Protein AF-B7KZY5-F1 (afdb_monomer)

Mean predicted aligned error: 7.07 Å

Secondary structure (DSSP, 8-state):
-PPP-PPPTT-EEEEEEETTEEEEEEEEEESS--SSEEEEEEETTEEEEEETTSEEEEEEEETTEEEEEEEEE-SSEEEEEEETTEEEEEEE-HHHHTSPPPTTSPPS-EEEEEEE--

Foldseek 3Di:
DDDPPPPDPQWDWDWDADPNDTDDIATAAEPDGAAQWAEWADDDQFIWTDHQVFFTWTWHDDDRHIYTGGDGGDNGWRYWDDDVQKIKTKHQPVVQQPDDDDVPDDGRDIDIDIDGRD

pLDDT: mean 87.22, std 15.34, range [37.81, 98.5]

Structure (mmCIF, N/CA/C/O backbone):
data_AF-B7KZY5-F1
#
_entry.id   AF-B7KZY5-F1
#
loop_
_atom_site.group_PDB
_atom_site.id
_atom_site.type_symbol
_atom_site.label_atom_id
_atom_site.label_alt_id
_atom_site.label_comp_id
_atom_site.label_asym_id
_atom_site.label_entity_id
_atom_site.label_seq_id
_atom_site.pdbx_PDB_ins_code
_atom_site.Cartn_x
_atom_site.Cartn_y
_atom_site.Cartn_z
_atom_site.occupancy
_atom_site.B_iso_or_equiv
_atom_site.auth_seq_id
_atom_site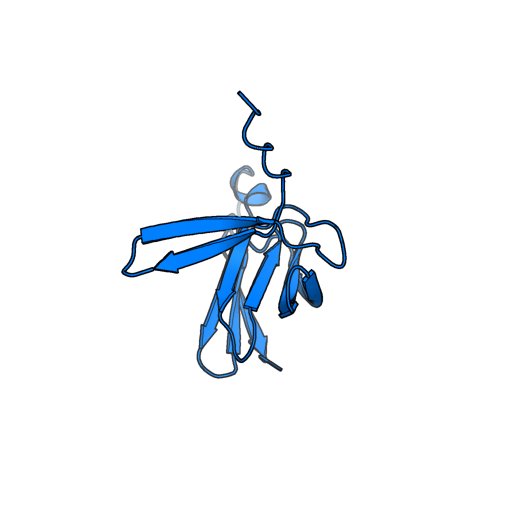.auth_comp_id
_atom_site.auth_asym_id
_atom_site.auth_atom_id
_atom_site.pdbx_PDB_model_num
ATOM 1 N N . MET A 1 1 ? -4.244 27.859 21.900 1.00 39.94 1 MET A N 1
ATOM 2 C CA . MET A 1 1 ? -4.839 27.074 20.796 1.00 39.94 1 MET A CA 1
ATOM 3 C C . MET A 1 1 ? -3.767 26.106 20.304 1.00 39.94 1 MET A C 1
ATOM 5 O O . MET A 1 1 ? -2.737 26.575 19.840 1.00 39.94 1 MET A O 1
ATOM 9 N N . LYS A 1 2 ? -3.896 24.792 20.546 1.00 37.81 2 LYS A N 1
ATOM 10 C CA . LYS A 1 2 ? -2.874 23.817 20.118 1.00 37.81 2 LYS A CA 1
ATOM 11 C C . LYS A 1 2 ? -2.935 23.708 18.593 1.00 37.81 2 LYS A C 1
ATOM 13 O O . LYS A 1 2 ? -4.008 23.436 18.062 1.00 37.81 2 LYS A O 1
ATOM 18 N N . ASN A 1 3 ? -1.816 23.955 17.911 1.00 38.47 3 ASN A N 1
ATOM 19 C CA . ASN A 1 3 ? -1.681 23.678 16.480 1.00 38.47 3 ASN A CA 1
ATOM 20 C C . ASN A 1 3 ? -2.151 22.237 16.225 1.00 38.47 3 ASN A C 1
ATOM 22 O O . ASN A 1 3 ? -1.665 21.349 16.934 1.00 38.47 3 ASN A O 1
ATOM 26 N N . PRO A 1 4 ? -3.057 21.972 15.265 1.00 50.94 4 PRO A N 1
ATOM 27 C CA . PRO A 1 4 ? -3.311 20.601 14.858 1.00 50.94 4 PRO A CA 1
ATOM 28 C C . PRO A 1 4 ? -1.96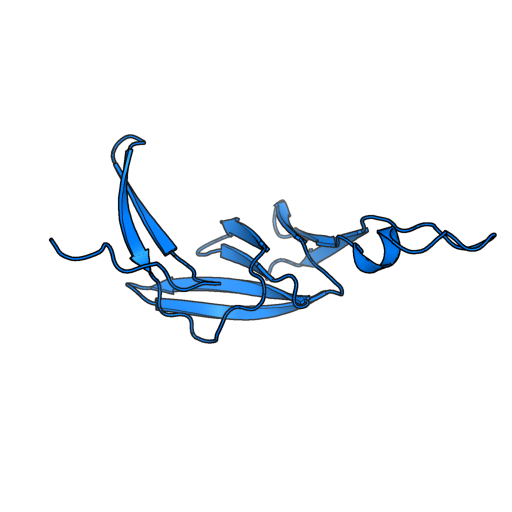7 20.042 14.394 1.00 50.94 4 PRO A C 1
ATOM 30 O O . PRO A 1 4 ? -1.323 20.606 13.508 1.00 50.94 4 PRO A O 1
ATOM 33 N N . SER A 1 5 ? -1.482 19.016 15.092 1.00 59.34 5 SER A N 1
ATOM 34 C CA . SER A 1 5 ? -0.207 18.363 14.820 1.00 59.34 5 SER A CA 1
ATOM 35 C C . SER A 1 5 ? -0.132 18.058 13.330 1.00 59.34 5 SER A C 1
ATOM 37 O O . SER A 1 5 ? -0.933 17.280 12.812 1.00 59.34 5 SER A O 1
ATOM 39 N N . ARG A 1 6 ? 0.780 18.733 12.628 1.00 67.81 6 ARG A N 1
ATOM 40 C CA . ARG A 1 6 ? 0.972 18.553 11.193 1.00 67.81 6 ARG A CA 1
ATOM 41 C C . ARG A 1 6 ? 1.283 17.076 10.961 1.00 67.81 6 ARG A C 1
ATOM 43 O O . ARG A 1 6 ? 2.274 16.588 11.498 1.00 67.81 6 ARG A O 1
ATOM 50 N N . LEU A 1 7 ? 0.429 16.382 10.207 1.00 75.12 7 LEU A N 1
ATOM 51 C CA . LEU A 1 7 ? 0.666 14.988 9.831 1.00 75.12 7 LEU A CA 1
ATOM 52 C C . LEU A 1 7 ? 2.067 14.864 9.233 1.00 75.12 7 LEU A C 1
ATOM 54 O O . LEU A 1 7 ? 2.505 15.736 8.468 1.00 75.12 7 LEU A O 1
ATOM 58 N N . ALA A 1 8 ? 2.774 13.794 9.588 1.00 80.44 8 ALA A N 1
ATOM 59 C CA . ALA A 1 8 ? 4.082 13.548 9.012 1.00 80.44 8 ALA A CA 1
ATOM 60 C C . ALA A 1 8 ? 3.949 13.402 7.488 1.00 80.44 8 ALA A C 1
ATOM 62 O O . ALA A 1 8 ? 2.983 12.833 6.973 1.00 80.44 8 ALA A O 1
ATOM 63 N N . ARG A 1 9 ? 4.923 13.926 6.739 1.00 85.12 9 ARG A N 1
ATOM 64 C CA . ARG A 1 9 ? 5.016 13.644 5.301 1.00 85.12 9 ARG A CA 1
ATOM 65 C C . ARG A 1 9 ? 5.211 12.142 5.110 1.00 85.12 9 ARG A C 1
ATOM 67 O O . ARG A 1 9 ? 5.942 11.539 5.888 1.00 85.12 9 ARG A O 1
ATOM 74 N N . ARG A 1 10 ? 4.629 11.578 4.044 1.00 89.19 10 ARG A N 1
ATOM 75 C CA . ARG A 1 10 ? 4.728 10.139 3.730 1.00 89.19 10 ARG A CA 1
ATOM 76 C C . ARG A 1 10 ? 4.217 9.282 4.900 1.00 89.19 10 ARG A C 1
ATOM 78 O O . ARG A 1 10 ? 4.911 8.390 5.372 1.00 89.19 10 ARG A O 1
ATOM 85 N N . SER A 1 11 ? 3.025 9.602 5.398 1.00 93.62 11 SER A N 1
ATOM 86 C CA . SER A 1 11 ? 2.371 8.881 6.492 1.00 93.62 11 SER A CA 1
ATOM 87 C C . SER A 1 11 ? 1.184 8.067 5.991 1.00 93.62 11 SER A C 1
ATOM 89 O O . SER A 1 11 ? 0.560 8.410 4.986 1.00 93.62 11 SER A O 1
ATOM 91 N N . LEU A 1 12 ? 0.867 7.000 6.724 1.00 95.94 12 LEU A N 1
ATOM 92 C CA . LEU A 1 12 ? -0.401 6.297 6.605 1.00 95.94 12 LEU A CA 1
ATOM 93 C C . LEU A 1 12 ? -1.333 6.797 7.711 1.00 95.94 12 LEU A C 1
ATOM 95 O O . LEU A 1 12 ? -0.943 6.856 8.878 1.00 95.94 12 LEU A O 1
ATOM 99 N N . VAL A 1 13 ? -2.558 7.166 7.349 1.00 96.19 13 VAL A N 1
ATOM 100 C CA . VAL A 1 13 ? -3.548 7.694 8.292 1.00 96.19 13 VAL A CA 1
ATOM 101 C C . VAL A 1 13 ? -4.838 6.893 8.220 1.00 96.19 13 VAL A C 1
ATOM 103 O O . VAL A 1 13 ? -5.283 6.502 7.143 1.00 96.19 13 VAL A O 1
ATOM 106 N N . ARG A 1 14 ? -5.457 6.676 9.379 1.00 96.00 14 ARG A N 1
ATOM 107 C CA . ARG A 1 14 ? -6.836 6.210 9.496 1.00 96.00 14 ARG A CA 1
AT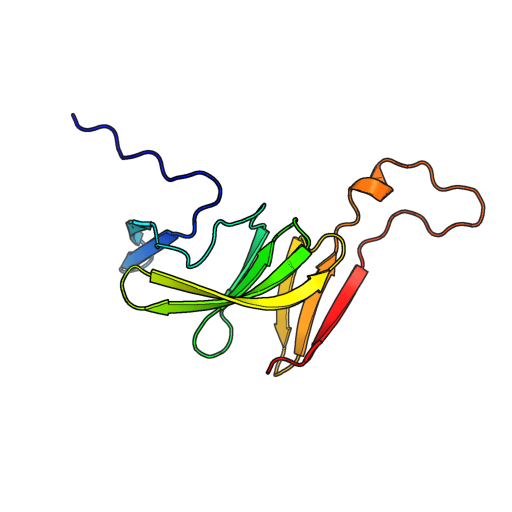OM 108 C C . ARG A 1 14 ? -7.726 7.405 9.794 1.00 96.00 14 ARG A C 1
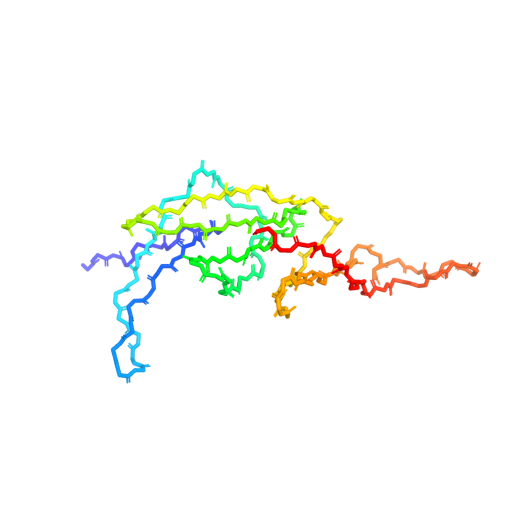ATOM 110 O O . ARG A 1 14 ? -7.399 8.214 10.656 1.00 96.00 14 ARG A O 1
ATOM 117 N N . ILE A 1 15 ? -8.853 7.483 9.103 1.00 96.00 15 ILE A N 1
ATOM 118 C CA . ILE A 1 15 ? -9.878 8.496 9.336 1.00 96.00 15 ILE A CA 1
ATOM 119 C C . ILE A 1 15 ? -11.142 7.755 9.753 1.00 96.00 15 ILE A C 1
ATOM 121 O O . ILE A 1 15 ? -11.598 6.864 9.037 1.00 96.00 15 ILE A O 1
ATOM 125 N N . GLU A 1 16 ? -11.686 8.082 10.921 1.00 96.06 16 GLU A N 1
ATOM 126 C CA . GLU A 1 16 ? -12.996 7.572 11.322 1.00 96.06 16 GLU A CA 1
ATOM 127 C C . GLU A 1 16 ? -14.072 8.108 10.376 1.00 96.06 16 GLU A C 1
ATOM 129 O O . GLU A 1 16 ? -14.024 9.267 9.972 1.00 96.06 16 GLU A O 1
ATOM 134 N N . VAL A 1 17 ? -15.060 7.286 10.027 1.00 96.56 17 VAL A N 1
ATOM 135 C CA . VAL A 1 17 ? -16.179 7.718 9.182 1.00 96.56 17 VAL A CA 1
ATOM 136 C C . VAL A 1 17 ? -17.487 7.340 9.856 1.00 96.56 17 VAL A C 1
ATOM 138 O O . VAL A 1 17 ? -17.741 6.166 10.120 1.00 96.56 17 VAL A O 1
ATOM 141 N N . LYS A 1 18 ? -18.341 8.336 10.105 1.00 96.81 18 LYS A N 1
ATOM 142 C CA . LYS A 1 18 ? -19.688 8.145 10.652 1.00 96.81 18 LYS A CA 1
ATOM 143 C C . LYS A 1 18 ? -20.697 8.799 9.721 1.00 96.81 18 LYS A C 1
ATOM 145 O O . LYS A 1 18 ? -20.649 10.004 9.515 1.00 96.81 18 LYS A O 1
ATOM 150 N N . GLN A 1 19 ? -21.597 7.998 9.145 1.00 96.25 19 GLN A N 1
ATOM 151 C CA . GLN A 1 19 ? -22.631 8.475 8.211 1.00 96.25 19 GLN A CA 1
ATOM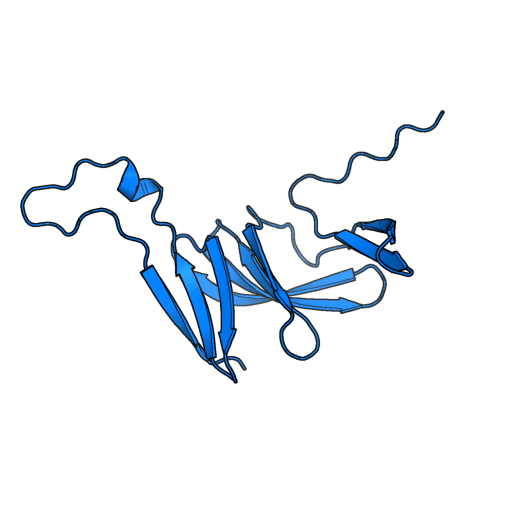 152 C C . GLN A 1 19 ? -22.056 9.318 7.050 1.00 96.25 19 GLN A C 1
ATOM 154 O O . GLN A 1 19 ? -22.619 10.337 6.669 1.00 96.25 19 GLN A O 1
ATOM 159 N N . GLY A 1 20 ? -20.901 8.910 6.511 1.00 94.81 20 GLY A N 1
ATOM 160 C CA . GLY A 1 20 ? -20.220 9.619 5.419 1.00 94.81 20 GLY A CA 1
ATOM 161 C C . GLY A 1 20 ? -19.440 10.868 5.843 1.00 94.81 20 GLY A C 1
ATOM 162 O O . GLY A 1 20 ? -18.790 11.485 5.005 1.00 94.81 20 GLY A O 1
ATOM 163 N N . VAL A 1 21 ? -19.455 11.224 7.130 1.00 96.44 21 VAL A N 1
ATOM 164 C CA . VAL A 1 21 ? -18.698 12.354 7.675 1.00 96.44 21 VAL A CA 1
ATOM 165 C C . VAL A 1 21 ? -17.364 11.865 8.231 1.00 96.44 21 VAL A C 1
ATOM 167 O O . VAL A 1 21 ? -17.322 10.907 9.007 1.00 96.44 21 VAL A O 1
ATOM 170 N N . ALA A 1 22 ? -16.279 12.534 7.837 1.00 96.12 22 ALA A N 1
ATOM 171 C CA . ALA A 1 22 ? -14.941 12.292 8.365 1.00 96.12 22 ALA A CA 1
ATOM 172 C C . ALA A 1 22 ? -14.828 12.762 9.826 1.00 96.12 22 ALA A C 1
ATOM 174 O O . ALA A 1 22 ? -15.230 13.874 10.167 1.00 96.12 22 ALA A O 1
ATOM 175 N N . GLY A 1 23 ? -14.276 11.902 10.675 1.00 96.00 23 GLY A N 1
ATOM 176 C CA . GLY A 1 23 ? -14.070 12.108 12.103 1.00 96.00 23 GLY A CA 1
ATOM 177 C C . GLY A 1 23 ? -12.591 12.201 12.469 1.00 96.00 23 GLY A C 1
ATOM 178 O O . GLY A 1 23 ? -11.810 12.879 11.799 1.00 96.00 23 GLY A O 1
ATOM 179 N N . GLN A 1 24 ? -12.202 11.536 13.562 1.00 94.56 24 GLN A N 1
ATOM 180 C CA . GLN A 1 24 ? -10.832 11.580 14.064 1.00 94.56 24 GLN A CA 1
ATOM 181 C C . GLN A 1 24 ? -9.838 11.042 13.025 1.00 94.56 24 GLN A C 1
ATOM 183 O O . GLN A 1 24 ? -10.043 9.985 12.430 1.00 94.56 24 GLN A O 1
ATOM 188 N N . VAL A 1 25 ? -8.730 11.766 12.852 1.00 94.56 25 VAL A N 1
ATOM 189 C CA . VAL A 1 25 ? -7.580 11.324 12.061 1.00 94.56 25 VAL A CA 1
ATOM 190 C C . VAL A 1 25 ? -6.523 10.763 13.008 1.00 94.56 25 VAL A C 1
ATOM 192 O O . VAL A 1 25 ? -6.042 11.463 13.898 1.00 94.56 25 VAL A O 1
ATOM 195 N N . THR A 1 26 ? -6.143 9.507 12.807 1.00 94.56 26 THR A N 1
ATOM 196 C CA . THR A 1 26 ? -5.070 8.827 13.537 1.00 94.56 26 THR A CA 1
ATOM 197 C C . THR A 1 26 ? -3.937 8.517 12.570 1.00 94.56 26 THR A C 1
ATOM 199 O O . THR A 1 26 ? -4.137 7.787 11.600 1.00 94.56 26 THR A O 1
ATOM 202 N N . GLN A 1 27 ? -2.739 9.036 12.830 1.00 95.56 27 GLN A N 1
ATOM 203 C CA . GLN A 1 27 ? -1.547 8.567 12.126 1.00 95.56 27 GLN A CA 1
ATOM 204 C C . GLN A 1 27 ? -1.194 7.161 12.622 1.00 95.56 27 GLN A C 1
ATOM 206 O O . GLN A 1 27 ? -1.188 6.922 13.828 1.00 95.56 27 GLN A O 1
ATOM 211 N N . LEU A 1 28 ? -0.944 6.237 11.696 1.00 97.12 28 LEU A N 1
ATOM 212 C CA . LEU A 1 28 ? -0.550 4.870 12.020 1.00 97.12 28 LEU A CA 1
ATOM 213 C C . LEU A 1 28 ? 0.974 4.760 12.075 1.00 97.12 28 LEU A C 1
ATOM 215 O O . LEU A 1 28 ? 1.673 5.274 11.200 1.00 97.12 28 LEU A O 1
ATOM 219 N N . GLU A 1 29 ? 1.472 4.046 13.078 1.00 97.19 29 GLU A N 1
ATOM 220 C CA . GLU A 1 29 ? 2.884 3.694 13.200 1.00 97.19 29 GLU A CA 1
ATOM 221 C C . GLU A 1 29 ? 3.220 2.589 12.197 1.00 97.19 29 GLU A C 1
ATOM 223 O O . GLU A 1 29 ? 2.692 1.477 12.273 1.00 97.19 29 GLU A O 1
ATOM 228 N N . THR A 1 30 ? 4.076 2.890 11.226 1.00 97.62 30 THR A N 1
ATOM 229 C CA . THR A 1 30 ? 4.466 1.949 10.172 1.00 97.62 30 THR A CA 1
ATOM 230 C C . THR A 1 30 ? 5.723 1.173 10.566 1.00 97.62 30 THR A C 1
ATOM 232 O O . THR A 1 30 ? 6.678 1.755 11.072 1.00 97.62 30 THR A O 1
ATOM 235 N N . THR A 1 31 ? 5.791 -0.131 10.267 1.00 97.81 31 THR A N 1
ATOM 236 C CA . THR A 1 31 ? 6.969 -0.975 10.599 1.00 97.81 31 THR A CA 1
ATOM 237 C C . THR A 1 31 ? 8.275 -0.541 9.931 1.00 97.81 31 THR A C 1
ATOM 239 O O . THR A 1 31 ? 9.353 -0.970 10.335 1.00 97.81 31 THR A O 1
ATOM 242 N N . ARG A 1 32 ? 8.183 0.299 8.899 1.00 96.56 32 ARG A N 1
ATOM 243 C CA . ARG A 1 32 ? 9.296 0.998 8.256 1.00 96.56 32 ARG A CA 1
ATOM 244 C C . ARG A 1 32 ? 8.822 2.360 7.736 1.00 96.56 32 ARG A C 1
ATOM 246 O O . ARG A 1 32 ? 7.619 2.525 7.532 1.00 96.56 32 ARG A O 1
ATOM 253 N N . PRO A 1 33 ? 9.725 3.313 7.458 1.00 95.12 33 PRO A N 1
ATOM 254 C CA . PRO A 1 33 ? 9.367 4.543 6.758 1.00 95.12 33 PRO A CA 1
ATOM 255 C C . PRO A 1 33 ? 8.772 4.274 5.367 1.00 95.12 33 PRO A C 1
ATOM 257 O O . PRO A 1 33 ? 9.174 3.327 4.679 1.00 95.12 33 PRO A O 1
ATOM 260 N N . LEU A 1 34 ? 7.845 5.139 4.942 1.00 96.19 34 LEU A N 1
ATOM 261 C CA . LEU A 1 34 ? 7.276 5.103 3.595 1.00 96.19 34 LEU A CA 1
ATOM 262 C C . LEU A 1 34 ? 8.121 5.902 2.600 1.00 96.19 34 LEU A C 1
ATOM 264 O O . LEU A 1 34 ? 8.638 6.979 2.917 1.00 96.19 34 LEU A O 1
ATOM 268 N N . THR A 1 35 ? 8.199 5.417 1.364 1.00 94.69 35 THR A N 1
ATOM 269 C CA . THR A 1 35 ? 8.982 6.037 0.286 1.00 94.69 35 THR A CA 1
ATOM 270 C C . THR A 1 35 ? 8.085 6.377 -0.897 1.00 94.69 35 THR A C 1
ATOM 272 O O . THR A 1 35 ? 7.821 5.537 -1.743 1.00 94.69 35 THR A O 1
ATOM 275 N N . PHE A 1 36 ? 7.628 7.631 -0.961 1.00 93.44 36 PHE A N 1
ATOM 276 C CA . PHE A 1 36 ? 6.693 8.107 -1.994 1.00 93.44 36 PHE A CA 1
ATOM 277 C C . PHE A 1 36 ? 5.441 7.208 -2.119 1.00 93.44 36 PHE A C 1
ATOM 279 O O . PHE A 1 36 ? 5.210 6.650 -3.188 1.00 93.44 36 PHE A O 1
ATOM 286 N N . PRO A 1 37 ? 4.659 7.008 -1.037 1.00 95.50 37 PRO A N 1
ATOM 287 C CA . PRO A 1 37 ? 3.431 6.217 -1.116 1.00 95.50 37 PRO A CA 1
ATOM 288 C C . PRO A 1 37 ? 2.466 6.869 -2.111 1.00 95.50 37 PRO A C 1
ATOM 290 O O . PRO A 1 37 ? 2.208 8.068 -1.997 1.00 95.50 37 PRO A O 1
ATOM 293 N N . ASP A 1 38 ? 1.976 6.089 -3.073 1.00 94.19 38 ASP A N 1
ATOM 294 C CA . ASP A 1 38 ? 1.241 6.615 -4.233 1.00 94.19 38 ASP A CA 1
ATOM 295 C C . ASP A 1 38 ? -0.149 5.970 -4.350 1.00 94.19 38 ASP A C 1
ATOM 297 O O . ASP A 1 38 ? -1.173 6.650 -4.334 1.00 94.19 38 ASP A O 1
ATOM 301 N N . GLY A 1 39 ? -0.207 4.633 -4.342 1.00 96.00 39 GLY A N 1
ATOM 302 C CA . GLY A 1 39 ? -1.455 3.875 -4.449 1.00 96.00 39 GLY A CA 1
ATOM 303 C C . GLY A 1 39 ? -1.751 3.038 -3.208 1.00 96.00 39 GLY A C 1
ATOM 304 O O . GLY A 1 39 ? -0.860 2.378 -2.679 1.00 96.00 39 GLY A O 1
ATOM 305 N N . LEU A 1 40 ? -3.016 3.009 -2.781 1.00 98.12 40 LEU A N 1
ATOM 306 C CA . LEU A 1 40 ? -3.520 2.150 -1.705 1.00 98.12 40 LEU A CA 1
ATOM 307 C C . LEU A 1 40 ? -4.863 1.535 -2.116 1.00 98.12 40 LEU A C 1
ATOM 309 O O . LEU A 1 40 ? -5.761 2.237 -2.584 1.00 98.12 40 LEU A O 1
ATOM 313 N N . ARG A 1 41 ? -5.025 0.227 -1.917 1.00 97.88 41 ARG A N 1
ATOM 314 C CA . ARG A 1 41 ? -6.240 -0.506 -2.285 1.00 97.88 41 ARG A CA 1
ATOM 315 C C . ARG A 1 41 ? -6.597 -1.540 -1.229 1.00 97.88 41 ARG A C 1
ATOM 317 O O . ARG A 1 41 ? -5.738 -2.311 -0.829 1.00 97.88 41 ARG A O 1
ATOM 324 N N . ALA A 1 42 ? -7.862 -1.603 -0.817 1.00 96.81 42 ALA A N 1
ATOM 325 C CA . ALA A 1 42 ? -8.344 -2.693 0.032 1.00 96.81 42 ALA A CA 1
ATOM 326 C C . ALA A 1 42 ? -8.199 -4.046 -0.686 1.00 96.81 42 ALA A C 1
ATOM 328 O O . ALA A 1 42 ? -8.545 -4.164 -1.865 1.00 96.81 42 ALA A O 1
ATOM 329 N N . PHE A 1 43 ? -7.689 -5.052 0.019 1.00 96.00 43 PHE A N 1
ATOM 330 C CA . PHE A 1 43 ? -7.476 -6.391 -0.518 1.00 96.00 43 PHE A CA 1
ATOM 331 C C . PHE A 1 43 ? -7.471 -7.425 0.608 1.00 96.00 43 PHE A C 1
ATOM 333 O O . PHE A 1 43 ? -6.640 -7.350 1.514 1.00 96.00 43 PHE A O 1
ATOM 340 N N . LYS A 1 44 ? -8.378 -8.406 0.520 1.00 93.38 44 LYS A N 1
ATOM 341 C CA . LYS A 1 44 ? -8.604 -9.419 1.563 1.00 93.38 44 LYS A CA 1
ATOM 342 C C . LYS A 1 44 ? -8.815 -8.745 2.937 1.00 93.38 44 LYS A C 1
ATOM 344 O O . LYS A 1 44 ? -9.671 -7.873 3.056 1.00 93.38 44 LYS A O 1
ATOM 349 N N . ASP A 1 45 ? -8.052 -9.137 3.949 1.00 93.50 45 ASP A N 1
ATOM 350 C CA . ASP A 1 45 ? -8.090 -8.659 5.336 1.00 93.50 45 ASP A CA 1
ATOM 351 C C . ASP A 1 45 ? -7.257 -7.386 5.591 1.00 93.50 45 ASP A C 1
ATOM 353 O O . ASP A 1 45 ? -7.151 -6.922 6.727 1.00 93.50 45 ASP A O 1
ATOM 357 N N . GLY A 1 46 ? -6.684 -6.790 4.545 1.00 96.31 46 GLY A N 1
ATOM 358 C CA . GLY A 1 46 ? -5.867 -5.589 4.661 1.00 96.31 46 GLY A CA 1
ATOM 359 C C . GLY A 1 46 ? -5.870 -4.755 3.388 1.00 96.31 46 GLY A C 1
ATOM 360 O O . GLY A 1 46 ? -6.906 -4.523 2.758 1.00 96.31 46 GLY A O 1
ATOM 361 N N . PHE A 1 47 ? -4.689 -4.268 3.018 1.00 98.31 47 PHE A N 1
ATOM 362 C CA . PHE A 1 47 ? -4.502 -3.428 1.844 1.00 98.31 47 PHE A CA 1
ATOM 363 C C . PHE A 1 47 ? -3.294 -3.871 1.022 1.00 98.31 47 PHE A C 1
ATOM 365 O O . PHE A 1 47 ? -2.350 -4.478 1.525 1.00 98.31 47 PHE A O 1
ATOM 372 N N . LEU A 1 48 ? -3.310 -3.506 -0.252 1.00 98.44 48 LEU A N 1
ATOM 373 C CA . LEU A 1 48 ? -2.139 -3.415 -1.106 1.00 98.44 48 LEU A CA 1
ATOM 374 C C . LEU A 1 48 ? -1.724 -1.955 -1.190 1.00 98.44 48 LEU A C 1
ATOM 376 O O . LEU A 1 48 ? -2.573 -1.077 -1.347 1.00 98.44 48 LEU A O 1
ATOM 380 N N . MET A 1 49 ? -0.426 -1.707 -1.125 1.00 98.50 49 MET A N 1
ATOM 381 C CA . MET A 1 49 ? 0.149 -0.382 -1.290 1.00 98.50 49 MET A CA 1
ATOM 382 C C . MET A 1 49 ? 1.269 -0.436 -2.316 1.00 98.50 49 MET A C 1
ATOM 384 O O . MET A 1 49 ? 2.089 -1.356 -2.283 1.00 98.50 49 MET A O 1
ATOM 388 N N . VAL A 1 50 ? 1.318 0.566 -3.187 1.00 98.00 50 VAL A N 1
ATOM 389 C CA . VAL A 1 50 ? 2.486 0.836 -4.020 1.00 98.00 50 VAL A CA 1
ATOM 390 C C . VAL A 1 50 ? 3.156 2.136 -3.615 1.00 98.00 50 VAL A C 1
ATOM 392 O O . VAL A 1 50 ? 2.515 3.128 -3.265 1.00 98.00 50 VAL A O 1
ATOM 395 N N . GLU A 1 51 ? 4.473 2.097 -3.667 1.00 96.75 51 GLU A N 1
ATOM 396 C CA . GLU A 1 51 ? 5.368 3.197 -3.372 1.00 96.75 51 GLU A CA 1
ATOM 397 C C . GLU A 1 51 ? 6.164 3.519 -4.629 1.00 96.75 51 GLU A C 1
ATOM 399 O O . GLU A 1 51 ? 6.782 2.621 -5.198 1.00 96.75 51 GLU A O 1
ATOM 404 N N . GLY A 1 52 ? 6.224 4.789 -5.031 1.00 93.06 52 GLY A N 1
ATOM 405 C CA . GLY A 1 52 ? 6.982 5.233 -6.205 1.00 93.06 52 GLY A CA 1
ATOM 406 C C . GLY A 1 52 ? 8.484 4.919 -6.129 1.00 93.06 52 GLY A C 1
ATOM 407 O O . GLY A 1 52 ? 9.173 4.966 -7.141 1.00 93.06 52 GLY A O 1
ATOM 408 N N . GLY A 1 53 ? 8.994 4.546 -4.946 1.00 91.31 53 GLY A N 1
ATOM 409 C CA . GLY A 1 53 ? 10.325 3.952 -4.773 1.00 91.31 53 GLY A CA 1
ATOM 410 C C . GLY A 1 53 ? 10.469 2.501 -5.263 1.00 91.31 53 GLY A C 1
ATOM 411 O O . GLY A 1 53 ? 11.568 1.963 -5.191 1.00 91.31 53 GLY A O 1
ATOM 412 N N . GLY A 1 54 ? 9.388 1.866 -5.726 1.00 94.44 54 GLY A N 1
ATOM 413 C CA . GLY A 1 54 ? 9.382 0.555 -6.380 1.00 94.44 54 GLY A CA 1
ATOM 414 C C . GLY A 1 54 ? 8.535 -0.518 -5.692 1.00 94.44 54 GLY A C 1
ATOM 415 O O . GLY A 1 54 ? 8.139 -1.493 -6.328 1.00 94.44 54 GLY A O 1
ATOM 416 N N . ALA A 1 55 ? 8.213 -0.371 -4.409 1.00 97.50 55 ALA A N 1
ATOM 417 C CA . ALA A 1 55 ? 7.625 -1.467 -3.645 1.00 97.50 55 ALA A CA 1
ATOM 418 C C . ALA A 1 55 ? 6.119 -1.633 -3.901 1.00 97.50 55 ALA A C 1
ATOM 420 O O . ALA A 1 55 ? 5.354 -0.691 -3.724 1.00 97.50 55 ALA A O 1
ATOM 421 N N . LEU A 1 56 ? 5.685 -2.862 -4.194 1.00 98.25 56 LEU A N 1
ATOM 422 C CA . LEU A 1 56 ? 4.334 -3.364 -3.929 1.00 98.25 56 LEU A CA 1
ATOM 423 C C . LEU A 1 56 ? 4.363 -4.115 -2.596 1.00 98.25 56 LEU A C 1
ATOM 425 O O . LEU A 1 56 ? 5.126 -5.071 -2.449 1.00 98.25 56 LEU A O 1
ATOM 429 N N . SER A 1 57 ? 3.535 -3.713 -1.636 1.00 98.31 57 SER A N 1
ATOM 430 C CA . SER A 1 57 ? 3.493 -4.308 -0.296 1.00 98.31 57 SER A CA 1
ATOM 431 C C . SER A 1 57 ? 2.071 -4.656 0.145 1.00 98.31 57 SER A C 1
ATOM 433 O O . SER A 1 57 ? 1.124 -3.947 -0.198 1.00 98.31 57 SER A O 1
ATOM 435 N N . ARG A 1 58 ? 1.931 -5.705 0.962 1.00 98.06 58 ARG A N 1
ATOM 436 C CA . ARG A 1 58 ? 0.749 -5.922 1.805 1.00 98.06 58 ARG A CA 1
ATOM 437 C C . ARG A 1 58 ? 0.841 -5.006 3.023 1.00 98.06 58 ARG A C 1
ATOM 439 O O . ARG A 1 58 ? 1.916 -4.839 3.598 1.00 98.06 58 ARG A O 1
ATOM 446 N N . VAL A 1 59 ? -0.289 -4.422 3.406 1.00 98.38 59 VAL A N 1
ATOM 447 C CA . VAL A 1 59 ? -0.426 -3.592 4.600 1.00 98.38 59 VAL A CA 1
ATOM 448 C C . VAL A 1 59 ? -1.519 -4.165 5.491 1.00 98.38 59 VAL A C 1
ATOM 450 O O . VAL A 1 59 ? -2.683 -4.220 5.091 1.00 98.38 59 VAL A O 1
ATOM 453 N N . THR A 1 60 ? -1.146 -4.537 6.712 1.00 98.38 60 THR A N 1
ATOM 454 C CA . THR A 1 60 ? -2.072 -5.037 7.735 1.00 98.38 60 THR A CA 1
ATOM 455 C C . THR A 1 60 ? -2.119 -4.051 8.892 1.00 98.38 60 THR A C 1
ATOM 457 O O . THR A 1 60 ? -1.081 -3.687 9.447 1.00 98.38 60 THR A O 1
ATOM 460 N N . VAL A 1 61 ? -3.320 -3.605 9.260 1.00 97.88 61 VAL A N 1
ATOM 461 C CA . VAL A 1 61 ? -3.527 -2.613 10.323 1.00 97.88 61 VAL A CA 1
ATOM 462 C C . VAL A 1 61 ? -4.033 -3.306 11.583 1.00 97.88 61 VAL A C 1
ATOM 464 O O . VAL A 1 61 ? -5.020 -4.032 11.537 1.00 97.88 61 VAL A O 1
ATOM 467 N N . SER A 1 62 ? -3.389 -3.042 12.718 1.00 96.88 62 SER A N 1
ATOM 468 C CA . SER A 1 62 ? -3.829 -3.498 14.038 1.00 96.88 62 SER A CA 1
ATOM 469 C C . SER A 1 62 ? -3.698 -2.358 15.041 1.00 96.88 62 SER A C 1
ATOM 471 O O . SER A 1 62 ? -2.611 -1.816 15.248 1.00 96.88 62 SER A O 1
ATOM 473 N N . GLY A 1 63 ? -4.819 -1.944 15.637 1.00 95.12 63 GLY A N 1
ATOM 474 C CA . GLY A 1 63 ? -4.850 -0.796 16.543 1.00 95.12 63 GLY A CA 1
ATOM 475 C C . GLY A 1 63 ? -4.345 0.481 15.863 1.00 95.12 63 GLY A C 1
ATOM 476 O O . GLY A 1 63 ? -4.959 0.955 14.907 1.00 95.12 63 GLY A O 1
ATOM 477 N N . SER A 1 64 ? -3.251 1.049 16.370 1.00 96.00 64 SER A N 1
ATOM 478 C CA . SER A 1 64 ? -2.567 2.230 15.822 1.00 96.00 64 SER A CA 1
ATOM 479 C C . SER A 1 64 ? -1.324 1.892 14.987 1.00 96.00 64 SER A C 1
ATOM 481 O O . SER A 1 64 ? -0.575 2.794 14.632 1.00 96.00 64 SER A O 1
ATOM 483 N N . SER A 1 65 ? -1.080 0.616 14.677 1.00 97.12 65 SER A N 1
ATOM 484 C CA . SER A 1 65 ? 0.089 0.159 13.916 1.00 97.12 65 SER A CA 1
ATOM 485 C C . SER A 1 65 ? -0.296 -0.383 12.540 1.00 97.12 65 SER A C 1
ATOM 487 O O . SER A 1 65 ? -1.363 -0.974 12.365 1.00 97.12 65 SER A O 1
ATOM 489 N N . ALA A 1 66 ? 0.600 -0.218 11.571 1.00 98.31 66 ALA A N 1
ATOM 490 C CA . ALA A 1 66 ? 0.504 -0.761 10.225 1.00 98.31 66 ALA A CA 1
ATOM 491 C C . ALA A 1 66 ? 1.775 -1.548 9.878 1.00 98.31 66 ALA A C 1
ATOM 493 O O . ALA A 1 66 ? 2.873 -0.997 9.757 1.00 98.31 66 ALA A O 1
ATOM 494 N N . ARG A 1 67 ? 1.620 -2.858 9.698 1.00 98.50 67 ARG A N 1
ATOM 495 C CA . ARG A 1 67 ? 2.683 -3.749 9.239 1.00 98.50 67 ARG A CA 1
ATOM 496 C C . ARG A 1 67 ? 2.755 -3.709 7.720 1.00 98.50 67 ARG A C 1
ATOM 498 O O . ARG A 1 67 ? 1.734 -3.888 7.067 1.00 98.50 67 ARG A O 1
ATOM 505 N N . ILE A 1 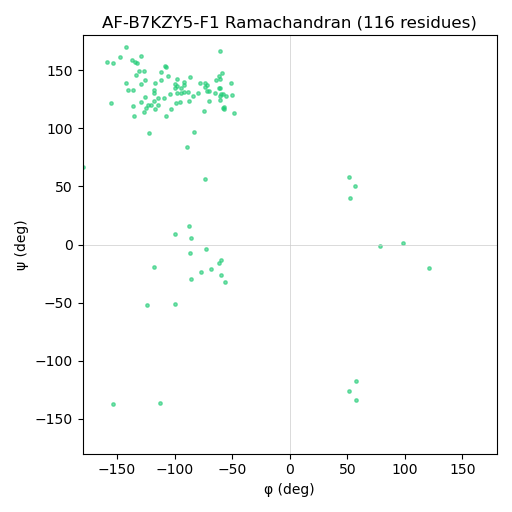68 ? 3.949 -3.471 7.181 1.00 98.31 68 ILE A N 1
ATOM 506 C CA . ILE A 1 68 ? 4.195 -3.355 5.740 1.00 98.31 68 ILE A CA 1
ATOM 507 C C . ILE A 1 68 ? 5.136 -4.471 5.300 1.00 98.31 68 ILE A C 1
ATOM 509 O O . ILE A 1 68 ? 6.295 -4.507 5.717 1.00 98.31 68 ILE A O 1
ATOM 513 N N . GLU A 1 69 ? 4.646 -5.351 4.435 1.00 97.94 69 GLU A N 1
ATOM 514 C CA . GLU A 1 69 ? 5.361 -6.543 3.977 1.00 97.94 69 GLU A CA 1
ATOM 515 C C . GLU A 1 69 ? 5.525 -6.507 2.462 1.00 97.94 69 GLU A C 1
ATOM 517 O O . GLU A 1 69 ? 4.544 -6.438 1.722 1.00 97.94 69 GLU A O 1
ATOM 522 N N . LEU A 1 70 ? 6.776 -6.521 1.997 1.00 97.69 70 LEU A N 1
ATOM 523 C CA . LEU A 1 70 ? 7.098 -6.463 0.575 1.00 97.69 70 LEU A CA 1
ATOM 524 C C . LEU A 1 70 ? 6.582 -7.719 -0.141 1.00 97.69 70 LEU A C 1
ATOM 526 O O . LEU A 1 70 ? 6.884 -8.834 0.270 1.00 97.69 70 LEU A O 1
ATOM 530 N N . ILE A 1 71 ? 5.875 -7.519 -1.250 1.00 97.06 71 ILE A N 1
ATOM 531 C CA . ILE A 1 71 ? 5.457 -8.585 -2.169 1.00 97.06 71 ILE A CA 1
ATOM 532 C C . ILE A 1 71 ? 6.411 -8.636 -3.367 1.00 97.06 71 ILE A C 1
ATOM 534 O O . ILE A 1 71 ? 6.917 -9.698 -3.725 1.00 97.06 71 ILE A O 1
ATOM 538 N N . ARG A 1 72 ? 6.652 -7.488 -4.018 1.00 97.00 72 ARG A N 1
ATOM 539 C CA . ARG A 1 72 ? 7.501 -7.387 -5.218 1.00 97.00 72 ARG A CA 1
ATOM 540 C C . ARG A 1 72 ? 8.009 -5.959 -5.442 1.00 97.00 72 ARG A C 1
ATOM 542 O O . ARG A 1 72 ? 7.391 -5.006 -4.980 1.00 97.00 72 ARG A O 1
ATOM 549 N N . GLN A 1 73 ? 9.117 -5.829 -6.172 1.00 95.88 73 GLN A N 1
ATOM 550 C CA . GLN A 1 73 ? 9.654 -4.560 -6.672 1.00 95.88 73 GLN A CA 1
ATOM 551 C C . GLN A 1 73 ? 9.260 -4.302 -8.136 1.00 95.88 73 GLN A C 1
ATOM 553 O O . GLN A 1 73 ? 9.249 -5.220 -8.956 1.00 95.88 73 GLN A O 1
ATOM 558 N N . PHE A 1 74 ? 8.991 -3.040 -8.445 1.00 92.69 74 PHE A N 1
ATOM 559 C CA . PHE A 1 74 ? 8.668 -2.480 -9.757 1.00 92.69 74 PHE A CA 1
ATOM 560 C C . PHE A 1 74 ? 9.564 -1.264 -10.028 1.00 92.69 74 PHE A C 1
ATOM 562 O O . PHE A 1 74 ? 10.165 -0.713 -9.108 1.00 92.69 74 PHE A O 1
ATOM 569 N N . ALA A 1 75 ? 9.677 -0.836 -11.283 1.00 87.88 75 ALA A N 1
ATOM 570 C CA . ALA A 1 75 ? 10.570 0.253 -11.678 1.00 87.88 75 ALA A CA 1
ATOM 571 C C . ALA A 1 75 ? 10.020 1.647 -11.321 1.00 87.88 75 ALA A C 1
ATOM 573 O O . ALA A 1 75 ? 10.788 2.594 -11.179 1.00 87.88 75 ALA A O 1
ATOM 574 N N . GLY A 1 76 ? 8.700 1.780 -11.180 1.00 89.12 76 GLY A N 1
ATOM 575 C CA . GLY A 1 76 ? 8.045 3.040 -10.820 1.00 89.12 76 GLY A CA 1
ATOM 576 C C . GLY A 1 76 ? 6.533 2.878 -10.721 1.00 89.12 76 GLY A C 1
ATOM 577 O O . GLY A 1 76 ? 5.813 3.386 -11.584 1.00 89.12 76 GLY A O 1
ATOM 578 N N . PRO A 1 77 ? 6.035 2.108 -9.738 1.00 93.81 77 PRO A N 1
ATOM 579 C CA . PRO A 1 77 ? 4.618 1.834 -9.623 1.00 93.81 77 PRO A CA 1
ATOM 580 C C . PRO A 1 77 ? 3.881 3.079 -9.120 1.00 93.81 77 PRO A C 1
ATOM 582 O O . PRO A 1 77 ? 4.313 3.729 -8.172 1.00 93.81 77 PRO A O 1
ATOM 585 N N . THR A 1 78 ? 2.755 3.388 -9.750 1.00 93.88 78 THR A N 1
ATOM 586 C CA . THR A 1 78 ? 1.932 4.572 -9.450 1.00 93.88 78 THR A CA 1
ATOM 587 C C . THR A 1 78 ? 0.533 4.212 -8.965 1.00 93.88 78 THR A C 1
ATOM 589 O O . THR A 1 78 ? -0.151 5.012 -8.336 1.00 93.88 78 THR A O 1
ATOM 592 N N . GLY A 1 79 ? 0.082 2.988 -9.236 1.00 95.50 79 GLY A N 1
ATOM 593 C CA . GLY A 1 79 ? -1.254 2.532 -8.881 1.00 95.50 79 GLY A CA 1
ATOM 594 C C . GLY A 1 79 ? -1.311 1.024 -8.706 1.00 95.50 79 GLY A C 1
ATOM 595 O O . GLY A 1 79 ? -0.489 0.284 -9.249 1.00 95.50 79 GLY A O 1
ATOM 596 N N . VAL A 1 80 ? -2.294 0.570 -7.930 1.00 97.81 80 VAL A N 1
ATOM 597 C CA . VAL A 1 80 ? -2.543 -0.850 -7.681 1.00 97.81 80 VAL A CA 1
ATOM 598 C C . VAL A 1 80 ? -4.038 -1.140 -7.611 1.00 97.81 80 VAL A C 1
ATOM 600 O O . VAL A 1 80 ? -4.809 -0.391 -7.010 1.00 97.81 80 VAL A O 1
ATOM 603 N N . THR A 1 81 ? -4.450 -2.253 -8.209 1.00 97.38 81 THR A N 1
ATOM 604 C CA . THR A 1 81 ? -5.784 -2.833 -8.037 1.00 97.38 81 THR A CA 1
ATOM 605 C C . THR A 1 81 ? -5.702 -4.357 -8.005 1.00 97.38 81 THR A C 1
ATOM 607 O O . THR A 1 81 ? -4.654 -4.936 -8.286 1.00 97.38 81 THR A O 1
ATOM 610 N N . ALA A 1 82 ? -6.800 -5.018 -7.659 1.00 96.25 82 ALA A N 1
ATOM 611 C CA . ALA A 1 82 ? -6.910 -6.468 -7.713 1.00 96.25 82 ALA A CA 1
ATOM 612 C C . ALA A 1 82 ? -8.227 -6.884 -8.375 1.00 96.25 82 ALA A C 1
ATOM 614 O O . ALA A 1 82 ? -9.249 -6.214 -8.215 1.00 96.25 82 ALA A O 1
ATOM 615 N N . ALA A 1 83 ? -8.185 -7.992 -9.110 1.00 94.31 83 ALA A N 1
ATOM 616 C CA . ALA A 1 83 ? -9.340 -8.650 -9.707 1.00 94.31 83 ALA A CA 1
ATOM 617 C C . ALA A 1 83 ? -9.221 -10.160 -9.461 1.00 94.31 83 ALA A C 1
ATOM 619 O O . ALA A 1 83 ? -8.323 -10.811 -10.001 1.00 94.31 83 ALA A O 1
ATOM 620 N N . GLY A 1 84 ? -10.099 -10.698 -8.608 1.00 91.25 84 GLY A N 1
ATOM 621 C CA . GLY A 1 84 ? -9.914 -12.033 -8.034 1.00 91.25 84 GLY A CA 1
ATOM 622 C C . GLY A 1 84 ? -8.586 -12.115 -7.278 1.00 91.25 84 GLY A C 1
ATOM 623 O O . GLY A 1 84 ? -8.214 -11.179 -6.569 1.00 91.25 84 GLY A O 1
ATOM 624 N N . ASP A 1 85 ? -7.841 -13.192 -7.509 1.00 90.94 85 ASP A N 1
ATOM 625 C CA . ASP A 1 85 ? -6.504 -13.397 -6.941 1.00 90.94 85 ASP A CA 1
ATOM 626 C C . ASP A 1 85 ? -5.384 -12.792 -7.794 1.00 90.94 85 ASP A C 1
ATOM 628 O O . ASP A 1 85 ? -4.223 -13.136 -7.611 1.00 90.94 85 ASP A O 1
ATOM 632 N N . ARG A 1 86 ? -5.681 -11.892 -8.740 1.00 95.94 86 ARG A N 1
ATOM 633 C CA . ARG A 1 86 ? -4.644 -11.218 -9.530 1.00 95.94 86 ARG A CA 1
ATOM 634 C C . ARG A 1 86 ? -4.513 -9.755 -9.147 1.00 95.94 86 ARG A C 1
ATOM 636 O O . ARG A 1 86 ? -5.483 -9.000 -9.203 1.00 95.94 86 ARG A O 1
ATOM 643 N N . ILE A 1 87 ? -3.291 -9.354 -8.814 1.00 97.81 87 ILE A N 1
ATOM 644 C CA . ILE A 1 87 ? -2.918 -7.973 -8.516 1.00 97.81 87 ILE A CA 1
ATOM 645 C C . ILE A 1 87 ? -2.379 -7.333 -9.789 1.00 97.81 87 ILE A C 1
ATOM 647 O O . ILE A 1 87 ? -1.545 -7.917 -10.480 1.00 97.81 87 ILE A O 1
ATOM 651 N N . TRP A 1 88 ? -2.831 -6.119 -10.073 1.00 97.50 88 TRP A N 1
ATOM 652 C CA . TRP A 1 88 ? -2.423 -5.315 -11.215 1.00 97.50 88 TRP A CA 1
ATOM 653 C C . TRP A 1 88 ? -1.758 -4.030 -10.734 1.00 97.50 88 TRP A C 1
ATOM 655 O O . TRP A 1 88 ? -2.291 -3.351 -9.857 1.00 97.50 88 TRP A O 1
ATOM 665 N N . VAL A 1 89 ? -0.612 -3.696 -11.321 1.00 97.00 89 VAL A N 1
ATOM 666 C CA . VAL A 1 89 ? 0.198 -2.524 -10.976 1.00 97.00 89 VAL A CA 1
ATOM 667 C C . VAL A 1 89 ? 0.455 -1.706 -12.232 1.00 97.00 89 VAL A C 1
ATOM 669 O O . VAL A 1 89 ? 0.939 -2.247 -13.229 1.00 97.00 89 VAL A O 1
ATOM 672 N N . SER A 1 90 ? 0.138 -0.414 -12.187 1.00 94.25 90 SER A N 1
ATOM 673 C CA . SER A 1 90 ? 0.522 0.531 -13.237 1.00 94.25 90 SER A CA 1
ATOM 674 C C . SER A 1 90 ? 1.902 1.102 -12.938 1.00 94.25 90 SER A C 1
ATOM 676 O O . SER A 1 90 ? 2.145 1.562 -11.824 1.00 94.25 90 SER A O 1
ATOM 678 N N . GLU A 1 91 ? 2.793 1.107 -13.925 1.00 89.25 91 GLU A N 1
ATOM 679 C CA . GLU A 1 91 ? 4.102 1.752 -13.847 1.00 89.25 91 GLU A CA 1
ATOM 680 C C . GLU A 1 91 ? 4.097 3.016 -14.705 1.00 89.25 91 GLU A C 1
ATOM 682 O O . GLU A 1 91 ? 4.040 2.954 -15.936 1.00 89.25 91 GLU A O 1
ATOM 687 N N . GLY A 1 92 ? 4.148 4.172 -14.046 1.00 79.25 92 GLY A N 1
ATOM 688 C CA . GLY A 1 92 ? 4.349 5.448 -14.714 1.00 79.25 92 GLY A CA 1
ATOM 689 C C . GLY A 1 92 ? 5.840 5.647 -14.933 1.00 79.25 92 GLY A C 1
ATOM 690 O O . GLY A 1 92 ? 6.538 6.096 -14.028 1.00 79.25 92 GLY A O 1
ATOM 691 N N . GLN A 1 93 ? 6.354 5.327 -16.123 1.00 71.31 93 GLN A N 1
ATOM 692 C CA . GLN A 1 93 ? 7.755 5.581 -16.479 1.00 71.31 93 GLN A CA 1
ATOM 693 C C . GLN A 1 93 ? 7.993 7.083 -16.739 1.00 71.31 93 GLN A C 1
ATOM 695 O O . GLN A 1 93 ? 8.455 7.483 -17.804 1.00 71.31 93 GLN A O 1
ATOM 700 N N . LEU A 1 94 ? 7.671 7.942 -15.764 1.00 63.03 94 LEU A N 1
ATOM 701 C CA . LEU A 1 94 ? 7.724 9.406 -15.870 1.00 63.03 94 LEU A CA 1
ATOM 702 C C . LEU A 1 94 ? 9.117 9.913 -16.274 1.00 63.03 94 LEU A C 1
ATOM 704 O O . LEU A 1 94 ? 9.228 10.887 -17.009 1.00 63.03 94 LEU A O 1
ATOM 708 N N . GLY A 1 95 ? 10.183 9.214 -15.869 1.00 60.69 95 GLY A N 1
ATOM 709 C CA . GLY A 1 95 ? 11.553 9.519 -16.295 1.00 60.69 95 GLY A CA 1
ATOM 710 C C . GLY A 1 95 ? 11.838 9.245 -17.779 1.00 60.69 95 GLY A C 1
ATOM 711 O O . GLY A 1 95 ? 12.777 9.816 -18.329 1.00 60.69 95 GLY A O 1
ATOM 712 N N . LEU A 1 96 ? 11.039 8.401 -18.437 1.00 59.31 96 LEU A N 1
ATOM 713 C CA . LEU A 1 96 ? 11.095 8.205 -19.886 1.00 59.31 96 LEU A CA 1
ATOM 714 C C . LEU A 1 96 ? 10.241 9.248 -20.620 1.00 59.31 96 LEU A C 1
ATOM 716 O O . LEU A 1 96 ? 10.589 9.610 -21.736 1.00 59.31 96 LEU A O 1
ATOM 720 N N . MET A 1 97 ? 9.156 9.752 -20.013 1.00 58.75 97 MET A N 1
ATOM 721 C CA . MET A 1 97 ? 8.246 10.738 -20.635 1.00 58.75 97 MET A CA 1
ATOM 722 C C . MET A 1 97 ? 8.955 12.046 -21.021 1.00 58.75 97 MET A C 1
ATOM 724 O O . MET A 1 97 ? 8.539 12.723 -21.956 1.00 58.75 97 MET A O 1
ATOM 728 N N . SER A 1 98 ? 10.044 12.381 -20.326 1.00 60.00 98 SER A N 1
ATOM 729 C CA . SER A 1 98 ? 10.876 13.562 -20.592 1.00 60.00 98 SER A CA 1
ATOM 730 C C . SER A 1 98 ? 11.971 13.333 -21.642 1.00 60.00 98 SER A C 1
ATOM 732 O O . SER A 1 98 ? 12.665 14.283 -22.005 1.00 60.00 98 SER A O 1
ATOM 734 N N . LYS A 1 99 ? 12.185 12.090 -22.099 1.00 58.53 99 LYS A N 1
ATOM 735 C CA . LYS A 1 99 ? 13.176 11.767 -23.132 1.00 58.53 99 LYS A CA 1
ATOM 736 C C . LYS A 1 99 ? 12.511 11.816 -24.504 1.00 58.53 99 LYS A C 1
ATOM 738 O O . LYS A 1 99 ? 11.451 11.227 -24.702 1.00 58.53 99 LYS A O 1
ATOM 743 N N . GLN A 1 100 ? 13.141 12.505 -25.456 1.00 62.41 100 GLN A N 1
ATOM 744 C CA . GLN A 1 100 ? 12.755 12.375 -26.861 1.00 62.41 100 GLN A CA 1
ATOM 745 C C . GLN A 1 100 ? 12.895 10.905 -27.257 1.00 62.41 100 GLN A C 1
ATOM 747 O O . GLN A 1 100 ? 13.926 10.293 -26.980 1.00 62.41 100 GLN A O 1
ATOM 752 N N . ALA A 1 101 ? 11.849 10.340 -27.860 1.00 62.47 101 ALA A N 1
ATOM 753 C CA . ALA A 1 101 ? 11.922 8.992 -28.400 1.00 62.47 101 ALA A CA 1
ATOM 754 C C . ALA A 1 101 ? 13.022 8.957 -29.470 1.00 62.47 101 ALA A C 1
ATOM 756 O O . ALA A 1 101 ? 13.002 9.758 -30.408 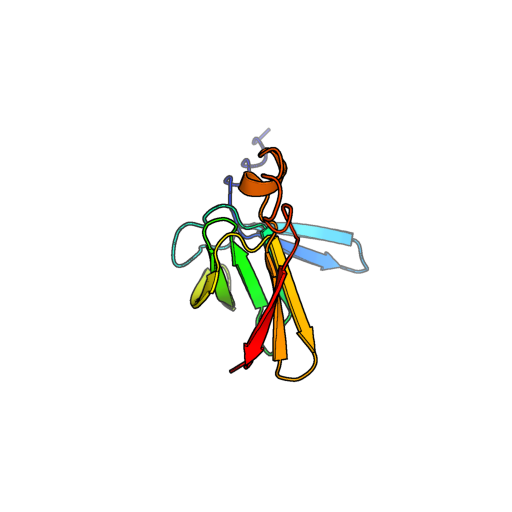1.00 62.47 101 ALA A O 1
ATOM 757 N N . GLU A 1 102 ? 13.992 8.059 -29.318 1.00 67.25 102 GLU A N 1
ATOM 758 C CA . GLU A 1 102 ? 14.985 7.820 -30.359 1.00 67.25 102 GLU A CA 1
ATOM 759 C C . GLU A 1 102 ? 14.316 7.042 -31.495 1.00 67.25 102 GLU A C 1
ATOM 761 O O . GLU A 1 102 ? 13.508 6.138 -31.253 1.00 67.25 102 GLU A O 1
ATOM 766 N N . ALA A 1 103 ? 14.625 7.394 -32.744 1.00 66.69 103 ALA A N 1
ATOM 767 C CA . ALA A 1 103 ? 14.039 6.737 -33.906 1.00 66.69 103 ALA A CA 1
ATOM 768 C C . ALA A 1 103 ? 14.319 5.222 -33.857 1.00 66.69 103 ALA A C 1
ATOM 770 O O . ALA A 1 103 ? 15.471 4.800 -33.906 1.00 66.69 103 ALA A O 1
ATOM 771 N N . GLY A 1 104 ? 13.258 4.415 -33.751 1.00 68.19 104 GLY A N 1
ATOM 772 C CA . GLY A 1 104 ? 13.347 2.954 -33.634 1.00 68.19 104 GLY A CA 1
ATOM 773 C C . GLY A 1 104 ? 13.241 2.394 -32.211 1.00 68.19 104 GLY A C 1
ATOM 774 O O . GLY A 1 104 ? 13.294 1.178 -32.053 1.00 68.19 104 GLY A O 1
ATOM 775 N N . THR A 1 105 ? 13.056 3.239 -31.191 1.00 63.06 105 THR A N 1
ATOM 776 C CA .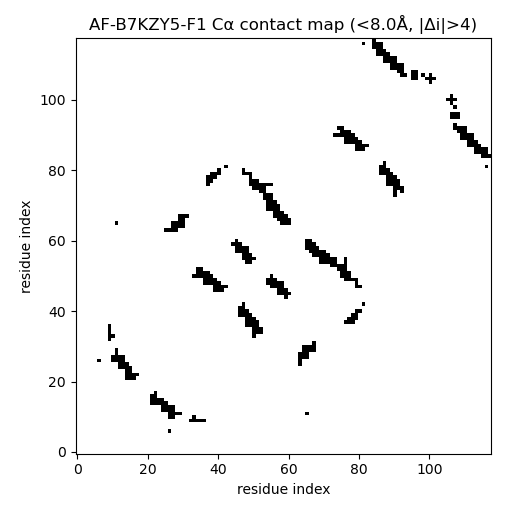 THR A 1 105 ? 12.703 2.800 -29.829 1.00 63.06 105 THR A CA 1
ATOM 777 C C . THR A 1 105 ? 11.243 3.088 -29.511 1.00 63.06 105 THR A C 1
ATOM 779 O O . THR A 1 105 ? 10.692 4.105 -29.940 1.00 63.06 105 THR A O 1
ATOM 782 N N . ASP A 1 106 ? 10.619 2.193 -28.743 1.00 59.09 106 ASP A N 1
ATOM 783 C CA . ASP A 1 106 ? 9.297 2.455 -28.185 1.00 59.09 106 ASP A CA 1
ATOM 784 C C . ASP A 1 106 ? 9.367 3.706 -27.308 1.00 59.09 106 ASP A C 1
ATOM 786 O O . ASP A 1 106 ? 10.240 3.851 -26.445 1.00 59.09 106 ASP A O 1
ATOM 790 N N . GLY A 1 107 ? 8.440 4.630 -27.554 1.00 59.25 107 GLY A N 1
ATOM 791 C CA . GLY A 1 107 ? 8.307 5.832 -26.750 1.00 59.25 107 GLY A CA 1
ATOM 792 C C . GLY A 1 107 ? 7.998 5.505 -25.284 1.00 59.25 107 GLY A C 1
ATOM 793 O O . GLY A 1 107 ? 7.618 4.381 -24.941 1.00 59.25 107 GLY A O 1
ATOM 794 N N . PRO A 1 108 ? 8.123 6.497 -24.394 1.00 60.31 108 PRO A N 1
ATOM 795 C CA . PRO A 1 108 ? 7.741 6.323 -23.005 1.00 60.31 108 PRO A CA 1
ATOM 796 C C . PRO A 1 108 ? 6.295 5.849 -22.902 1.00 60.31 108 PRO A C 1
ATOM 798 O O . PRO A 1 108 ? 5.390 6.451 -23.481 1.00 60.31 108 PRO A O 1
ATOM 801 N N . SER A 1 109 ? 6.073 4.766 -22.167 1.00 62.00 109 SER A N 1
ATOM 802 C CA . SER A 1 109 ? 4.762 4.141 -22.066 1.00 62.00 109 SER A CA 1
ATOM 803 C C . SER A 1 109 ? 4.404 3.837 -20.616 1.00 62.00 109 SER A C 1
ATOM 805 O O . SER A 1 109 ? 5.251 3.760 -19.721 1.00 62.00 109 SER A O 1
ATOM 807 N N . VAL A 1 110 ? 3.101 3.736 -20.370 1.00 72.69 110 VAL A N 1
ATOM 808 C CA . VAL A 1 110 ? 2.578 3.214 -19.111 1.00 72.69 110 VAL A CA 1
ATOM 809 C C . VAL A 1 110 ? 2.486 1.708 -19.265 1.00 72.69 110 VAL A C 1
ATOM 811 O O . VAL A 1 110 ? 1.815 1.212 -20.170 1.00 72.69 110 VAL A O 1
ATOM 814 N N . HIS A 1 111 ? 3.139 0.976 -18.371 1.00 84.56 111 HIS A N 1
ATOM 815 C CA . HIS A 1 111 ? 3.038 -0.476 -18.346 1.00 84.56 111 HIS A CA 1
ATOM 816 C C . HIS A 1 111 ? 2.029 -0.916 -17.297 1.00 84.56 111 HIS A C 1
ATOM 818 O O . HIS A 1 111 ? 2.035 -0.428 -16.169 1.00 84.56 111 HIS A O 1
ATOM 824 N N . LEU A 1 112 ? 1.190 -1.884 -17.659 1.00 89.31 112 LEU A N 1
ATOM 825 C CA . LEU A 1 112 ? 0.367 -2.610 -16.706 1.00 89.31 112 LEU A CA 1
ATOM 826 C C . LEU A 1 112 ? 1.001 -3.982 -16.473 1.00 89.31 112 LEU A C 1
ATOM 828 O O . LEU A 1 112 ? 1.125 -4.792 -17.392 1.00 89.31 112 LEU A O 1
ATOM 832 N N . ARG A 1 113 ? 1.433 -4.234 -15.240 1.00 91.62 113 ARG A N 1
ATOM 833 C CA . ARG A 1 113 ? 2.019 -5.508 -14.815 1.00 91.62 113 ARG A CA 1
ATOM 834 C C . ARG A 1 113 ? 1.037 -6.253 -13.926 1.00 91.62 113 ARG A C 1
ATOM 836 O O . ARG A 1 113 ? 0.235 -5.628 -13.236 1.00 91.62 113 ARG A O 1
ATOM 843 N N . SER A 1 114 ? 1.130 -7.580 -13.897 1.00 93.00 114 SER A N 1
ATOM 844 C CA . SER A 1 114 ? 0.356 -8.396 -12.961 1.00 93.00 114 SER A CA 1
ATOM 845 C C . SER A 1 114 ? 1.226 -9.344 -12.153 1.00 93.00 114 SER A C 1
ATOM 847 O O . SER A 1 114 ? 2.229 -9.847 -12.658 1.00 93.00 114 SER A O 1
ATOM 849 N N . VAL A 1 115 ? 0.795 -9.628 -10.929 1.00 94.50 115 VAL A N 1
ATOM 850 C CA . VAL A 1 115 ? 1.339 -10.681 -10.064 1.00 94.50 115 VAL A CA 1
ATOM 851 C C . VAL A 1 115 ? 0.202 -11.434 -9.385 1.00 94.50 115 VAL A C 1
ATOM 853 O O . VAL A 1 115 ? -0.906 -10.906 -9.257 1.00 94.50 115 VAL A O 1
ATOM 856 N N . ASP A 1 116 ? 0.483 -12.648 -8.928 1.00 93.38 116 ASP A N 1
ATOM 857 C CA . ASP A 1 116 ? -0.480 -13.426 -8.155 1.00 93.38 116 ASP A CA 1
ATOM 858 C C . ASP A 1 116 ? -0.653 -12.829 -6.751 1.00 93.38 116 ASP A C 1
ATOM 860 O O . ASP A 1 116 ? 0.303 -12.409 -6.094 1.00 93.38 116 ASP A O 1
ATOM 864 N N . GLY A 1 117 ? -1.900 -12.771 -6.303 1.00 78.31 117 GLY A N 1
ATOM 865 C CA . GLY A 1 117 ? -2.325 -12.289 -5.001 1.00 78.31 117 GLY A CA 1
ATOM 866 C C . GLY A 1 117 ? -2.333 -13.423 -3.990 1.00 78.31 117 GLY A C 1
ATOM 867 O O . GLY A 1 117 ? -3.381 -14.013 -3.727 1.00 78.31 117 GLY A O 1
ATOM 868 N N . GLN A 1 118 ? -1.166 -13.702 -3.409 1.00 65.94 118 GLN A N 1
ATOM 869 C CA . GLN A 1 118 ? -1.047 -14.601 -2.254 1.00 65.94 118 GLN A CA 1
ATOM 870 C C . GLN A 1 118 ? -1.898 -14.101 -1.088 1.00 65.94 118 GLN A C 1
ATOM 872 O O . GLN A 1 118 ? -1.987 -12.873 -0.884 1.00 65.94 118 GLN A O 1
#

Organism: Methylorubrum extorquens (strain CM4 / NCIMB 13688) (NCBI:txid440085)

Solvent-accessible surface area (backbone atoms only — not comparable to full-atom values): 6967 Å² total; per-residue (Å²): 133,83,73,78,78,76,76,63,82,64,64,54,70,48,66,41,72,57,97,88,39,81,58,63,75,44,74,39,51,51,78,58,88,59,51,56,67,61,17,74,31,83,46,93,95,34,27,40,35,20,15,46,77,11,43,33,25,44,36,43,76,55,96,60,34,30,46,70,44,83,75,48,80,45,94,23,24,51,36,53,50,70,60,87,59,36,32,37,35,35,27,55,46,61,82,39,64,77,46,80,64,54,94,92,50,86,57,62,56,75,46,80,45,75,48,79,52,126

Nearest PDB structures (foldseek):
  6y7o-assembly2_B  TM=6.619E-01  e=2.787E-02  synthetic construct
  6g6n-assembly2_B  TM=6.168E-01  e=1.178E-01  synthetic construct
  6g6q-assembly4_G  TM=4.433E-01  e=8.109E-02  synthetic construct
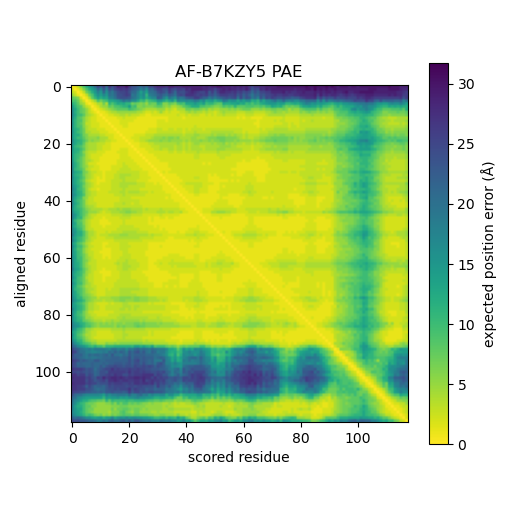  6g6o-assembly3_C  TM=6.074E-01  e=3.429E-01  synthetic construct
  6wnx-assembly1_A  TM=4.666E-01  e=1.053E+00  Homo sapiens

Radius of gyration: 17.16 Å; Cα contacts (8 Å, |Δi|>4): 237; chains: 1; bounding box: 38×42×55 Å

Sequence (118 aa):
MKNPSRLARRSLVRIEVKQGVAGQVTQLETTRPLTFPDGLRAFKDGFLMVEGGGALSRVTVSGSSARIELIRQFAGPTGVTAAGDRIWVSEGQLGLMSKQAEAGTDGPSVHLRSVDGQ